Protein AF-A0A454VYK2-F1 (afdb_monomer_lite)

Secondary structure (DSSP, 8-state):
-GGGG--HHHHHHHHHHHHHHHHHHHSSTTSSTTSPPTTPSPGGG-TTS-HHHHHHHHHHHHT--S--

Foldseek 3Di:
DVVVPDDPVRVVVVLQVQLLVLCQAQLASVNDPPDHDVCPSPPQRDNPDDSVSSVVVSCVVVVHDPDD

Sequence (68 aa):
MVLGRLTKEEKKNLLERAGDVRGMLSGYRSGSEELPRPGEPRAQYLPGLPLRERYATKASELGVTDRT

Radius of gyration: 13.47 Å; chains: 1; bounding box: 28×25×33 Å

Structure (mmCIF, N/CA/C/O backbone):
data_AF-A0A454VYK2-F1
#
_entry.id   AF-A0A454VYK2-F1
#
loop_
_atom_site.group_PDB
_atom_site.id
_atom_site.type_symbol
_atom_site.label_atom_id
_atom_site.label_alt_id
_atom_site.label_comp_id
_atom_site.label_asym_id
_atom_site.label_entity_id
_atom_site.label_seq_id
_atom_site.pdbx_PDB_ins_code
_atom_site.Cartn_x
_atom_site.Cartn_y
_atom_site.Cartn_z
_atom_site.occupancy
_atom_site.B_iso_or_equiv
_atom_site.auth_seq_id
_atom_site.auth_comp_id
_atom_site.auth_asym_id
_atom_site.auth_atom_id
_atom_site.pdbx_PDB_model_num
ATOM 1 N N . MET A 1 1 ? -9.132 -18.340 18.006 1.00 64.38 1 MET A N 1
ATOM 2 C CA . MET A 1 1 ? -8.353 -17.643 16.955 1.00 64.38 1 MET A CA 1
ATOM 3 C C . MET A 1 1 ? -7.541 -16.508 17.565 1.00 64.38 1 MET A C 1
ATOM 5 O O . MET A 1 1 ? -8.099 -15.739 18.338 1.00 64.38 1 MET A O 1
ATOM 9 N N . VAL A 1 2 ? -6.259 -16.387 17.207 1.00 75.31 2 VAL A N 1
ATOM 10 C CA . VAL A 1 2 ? -5.318 -15.382 17.753 1.00 75.31 2 VAL A CA 1
ATOM 11 C C . VAL A 1 2 ? -5.754 -13.938 17.444 1.00 75.31 2 VAL A C 1
ATOM 13 O O . VAL A 1 2 ? -5.680 -13.077 18.312 1.00 75.31 2 VAL A O 1
ATOM 16 N N . LEU A 1 3 ? -6.338 -13.691 16.265 1.00 72.31 3 LEU A N 1
ATOM 17 C CA . LEU A 1 3 ? -6.795 -12.358 15.828 1.00 72.31 3 LEU A CA 1
ATOM 18 C C . LEU A 1 3 ? -8.053 -11.842 16.554 1.00 72.31 3 LEU A C 1
ATOM 20 O O . LEU A 1 3 ? -8.353 -10.649 16.519 1.00 72.31 3 LEU A O 1
ATOM 24 N N . GLY A 1 4 ? -8.805 -12.727 17.216 1.00 74.75 4 GLY A N 1
ATOM 25 C CA . GLY A 1 4 ? -10.031 -12.363 17.935 1.00 74.75 4 GLY A CA 1
ATOM 26 C C . GLY A 1 4 ? -9.778 -11.571 19.220 1.00 74.75 4 GLY A C 1
ATOM 27 O O . GLY A 1 4 ? -10.679 -10.880 19.680 1.00 74.75 4 GLY A O 1
ATOM 28 N N . ARG A 1 5 ? -8.555 -11.646 19.763 1.00 83.88 5 ARG A N 1
ATOM 29 C CA . ARG A 1 5 ? -8.146 -10.997 21.020 1.00 83.88 5 ARG A CA 1
ATOM 30 C C . ARG A 1 5 ? -7.664 -9.556 20.844 1.00 83.88 5 ARG A C 1
ATOM 32 O O . ARG A 1 5 ? -7.486 -8.868 21.838 1.00 83.88 5 ARG A O 1
ATOM 39 N N . LEU A 1 6 ? -7.457 -9.117 19.603 1.00 83.81 6 LEU A N 1
ATOM 40 C CA . LEU A 1 6 ? -6.981 -7.771 19.301 1.00 83.81 6 LEU A CA 1
ATOM 41 C C . LEU A 1 6 ? -8.091 -6.742 19.540 1.00 83.81 6 LEU A C 1
ATOM 43 O O . LEU A 1 6 ? -9.236 -6.917 19.100 1.00 83.81 6 LEU A O 1
ATOM 47 N N . THR A 1 7 ? -7.721 -5.641 20.179 1.00 88.44 7 THR A N 1
ATOM 48 C CA . THR A 1 7 ? -8.525 -4.425 20.282 1.00 88.44 7 THR A CA 1
ATOM 49 C C . THR A 1 7 ? -8.810 -3.845 18.893 1.00 88.44 7 THR A C 1
ATOM 51 O O . THR A 1 7 ? -8.195 -4.204 17.884 1.00 88.44 7 THR A O 1
ATOM 54 N N . LYS A 1 8 ? -9.776 -2.924 18.810 1.00 86.06 8 LYS A N 1
ATOM 55 C CA . LYS A 1 8 ? -10.105 -2.253 17.542 1.00 86.06 8 LYS A CA 1
ATOM 56 C C . LYS A 1 8 ? -8.901 -1.493 16.973 1.00 86.06 8 LYS A C 1
ATOM 58 O O . LYS A 1 8 ? -8.703 -1.500 15.761 1.00 86.06 8 LYS A O 1
ATOM 63 N N . GLU A 1 9 ? -8.094 -0.888 17.838 1.00 87.31 9 GLU A N 1
ATOM 64 C CA . GLU A 1 9 ? -6.891 -0.150 17.447 1.00 87.31 9 GLU A CA 1
ATOM 65 C C . GLU A 1 9 ? -5.791 -1.083 16.941 1.00 87.31 9 GLU A C 1
ATOM 67 O O . GLU A 1 9 ? -5.222 -0.838 15.878 1.00 87.31 9 GLU A O 1
ATOM 72 N N . GLU A 1 10 ? -5.552 -2.209 17.614 1.00 87.31 10 GLU A N 1
ATOM 73 C CA . GLU A 1 10 ? -4.586 -3.206 17.143 1.00 87.31 10 GLU A CA 1
ATOM 74 C C . GLU A 1 10 ? -5.009 -3.830 15.809 1.00 87.31 10 GLU A C 1
ATOM 76 O O . GLU A 1 10 ? -4.176 -4.020 14.925 1.00 87.31 10 GLU A O 1
ATOM 81 N N . LYS A 1 11 ? -6.308 -4.096 15.616 1.00 87.56 11 LYS A N 1
ATOM 82 C CA . LYS A 1 11 ? -6.835 -4.565 14.324 1.00 87.56 11 LYS A CA 1
ATOM 83 C C . LYS A 1 11 ? -6.635 -3.531 13.227 1.00 87.56 11 LYS A C 1
ATOM 85 O O . LYS A 1 11 ? -6.242 -3.897 12.124 1.00 87.56 11 LYS A O 1
ATOM 90 N N . LYS A 1 12 ? -6.873 -2.250 13.519 1.00 87.56 12 LYS A N 1
ATOM 91 C CA . LYS A 1 12 ? -6.619 -1.163 12.570 1.00 87.56 12 LYS A CA 1
ATOM 92 C C . LYS A 1 12 ? -5.138 -1.122 12.187 1.00 87.56 12 LYS A C 1
ATOM 94 O O . LYS A 1 12 ? -4.828 -1.166 11.004 1.00 87.56 12 LYS A O 1
ATOM 99 N N . ASN A 1 13 ? -4.236 -1.146 13.165 1.00 87.25 13 ASN A N 1
ATOM 100 C CA . ASN A 1 13 ? -2.791 -1.152 12.919 1.00 87.25 13 ASN A CA 1
ATOM 101 C C . ASN A 1 13 ? -2.336 -2.379 12.119 1.00 87.25 13 ASN A C 1
ATOM 103 O O . ASN A 1 13 ? -1.492 -2.264 11.231 1.00 87.25 13 ASN A O 1
ATOM 107 N N . LEU A 1 14 ? -2.915 -3.549 12.395 1.00 87.25 14 LEU A N 1
ATOM 108 C CA . LEU A 1 14 ? -2.649 -4.766 11.636 1.00 87.25 14 LEU A CA 1
ATOM 109 C C . LEU A 1 14 ? -3.104 -4.634 10.180 1.00 87.25 14 LEU A C 1
ATOM 111 O O . LEU A 1 14 ? -2.360 -5.005 9.278 1.00 87.25 14 LEU A O 1
ATOM 115 N N . LEU A 1 15 ? -4.308 -4.107 9.942 1.00 87.44 15 LEU A N 1
ATOM 116 C CA . LEU A 1 15 ? -4.842 -3.914 8.593 1.00 87.44 15 LEU A CA 1
ATOM 117 C C . LEU A 1 15 ? -4.020 -2.901 7.791 1.00 87.44 15 LEU A C 1
ATOM 119 O O . LEU A 1 15 ? -3.782 -3.132 6.605 1.00 87.44 15 LEU A O 1
ATOM 123 N N . GLU A 1 16 ? -3.551 -1.831 8.435 1.00 87.44 16 GLU A N 1
ATOM 124 C CA . GLU A 1 16 ? -2.642 -0.860 7.821 1.00 87.44 16 GLU A CA 1
ATOM 125 C C . GLU A 1 16 ? -1.331 -1.539 7.398 1.00 87.44 16 GLU A C 1
ATOM 127 O O . GLU A 1 16 ? -1.007 -1.555 6.210 1.00 87.44 16 GLU A O 1
ATOM 132 N N . ARG A 1 17 ? -0.647 -2.228 8.324 1.00 86.88 17 ARG A N 1
ATOM 133 C CA . ARG A 1 17 ? 0.609 -2.948 8.033 1.00 86.88 17 ARG A CA 1
ATOM 134 C C . ARG A 1 17 ? 0.437 -4.062 6.996 1.00 86.88 17 ARG A C 1
ATOM 13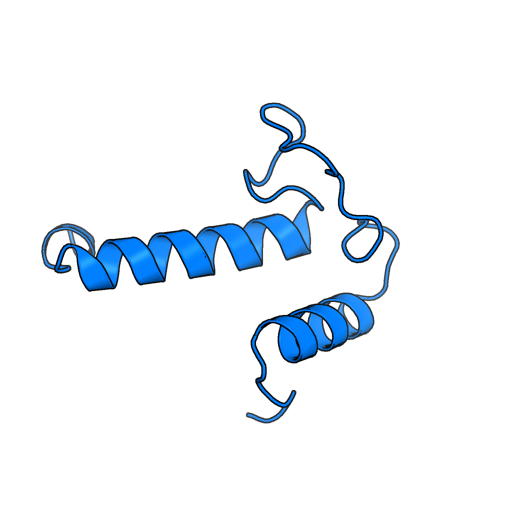6 O O . ARG A 1 17 ? 1.307 -4.286 6.162 1.00 86.88 17 ARG A O 1
ATOM 143 N N . ALA A 1 18 ? -0.690 -4.768 7.016 1.00 86.88 18 ALA A N 1
ATOM 144 C CA . ALA A 1 18 ? -0.987 -5.792 6.020 1.00 86.88 18 ALA A CA 1
ATOM 145 C C . ALA A 1 18 ? -1.249 -5.182 4.634 1.00 86.88 18 ALA A C 1
ATOM 147 O O . ALA A 1 18 ? -0.912 -5.789 3.619 1.00 86.88 18 ALA A O 1
ATOM 148 N N . GLY A 1 19 ? -1.878 -4.005 4.565 1.00 85.69 19 GLY A N 1
ATOM 149 C CA . GLY A 1 19 ? -2.035 -3.250 3.318 1.00 85.69 19 GLY A CA 1
ATOM 150 C C . GLY A 1 19 ? -0.692 -2.785 2.757 1.00 85.69 19 GLY A C 1
ATOM 151 O O . GLY A 1 19 ? -0.458 -2.886 1.557 1.00 85.69 19 GLY A O 1
ATOM 152 N N . ASP A 1 20 ? 0.209 -2.361 3.634 1.00 86.31 20 ASP A N 1
ATOM 153 C CA . ASP A 1 20 ? 1.563 -1.940 3.291 1.00 86.31 20 ASP A CA 1
ATOM 154 C C . ASP A 1 20 ? 2.390 -3.055 2.642 1.00 86.31 20 ASP A C 1
ATOM 156 O O . ASP A 1 20 ? 2.958 -2.859 1.567 1.00 86.31 20 ASP A O 1
ATOM 160 N N . VAL A 1 21 ? 2.410 -4.245 3.249 1.00 85.19 21 VAL A N 1
ATOM 161 C CA . VAL A 1 21 ? 3.130 -5.412 2.707 1.00 85.19 21 VAL A CA 1
ATOM 162 C C . VAL A 1 21 ? 2.549 -5.846 1.359 1.00 85.19 21 VAL A C 1
ATOM 164 O O . VAL A 1 21 ? 3.291 -6.112 0.415 1.00 85.19 21 VAL A O 1
ATOM 167 N N . ARG A 1 22 ? 1.217 -5.876 1.233 1.00 86.44 22 ARG A N 1
ATOM 168 C CA . ARG A 1 22 ? 0.541 -6.219 -0.028 1.00 86.44 22 ARG A CA 1
A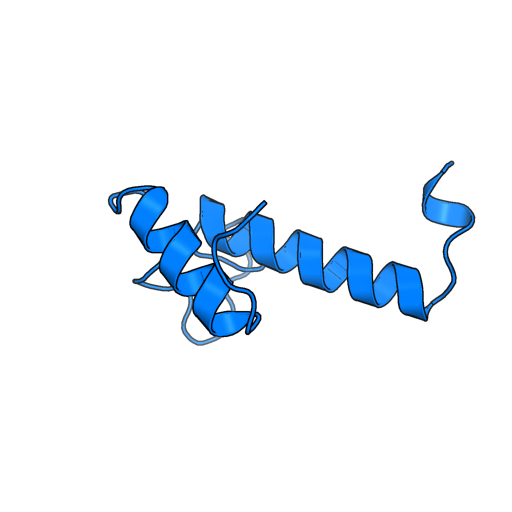TOM 169 C C . ARG A 1 22 ? 0.838 -5.209 -1.134 1.00 86.44 22 ARG A C 1
ATOM 171 O O . ARG A 1 22 ? 1.185 -5.618 -2.242 1.00 86.44 22 ARG A O 1
ATOM 178 N N . GLY A 1 23 ? 0.782 -3.917 -0.811 1.00 85.25 23 GLY A N 1
ATOM 179 C CA . GLY A 1 23 ? 1.144 -2.828 -1.718 1.00 85.25 23 GLY A CA 1
ATOM 180 C C . GLY A 1 23 ? 2.581 -2.926 -2.198 1.00 85.25 23 GLY A C 1
ATOM 181 O O . GLY A 1 23 ? 2.851 -2.717 -3.373 1.00 85.25 23 GLY A O 1
ATOM 182 N N . MET A 1 24 ? 3.491 -3.331 -1.317 1.00 83.06 24 MET A N 1
ATOM 183 C CA . MET A 1 24 ? 4.897 -3.487 -1.653 1.00 83.06 24 MET A CA 1
ATOM 184 C C . MET A 1 24 ? 5.176 -4.627 -2.643 1.00 83.06 24 MET A C 1
ATOM 186 O O . MET A 1 24 ? 6.023 -4.491 -3.531 1.00 83.06 24 MET A O 1
ATOM 190 N N . LEU A 1 25 ? 4.480 -5.753 -2.477 1.00 82.31 25 LEU A N 1
ATOM 191 C CA . LEU A 1 25 ? 4.684 -6.950 -3.294 1.00 82.31 25 LEU A CA 1
ATOM 192 C C . LEU A 1 25 ? 3.961 -6.873 -4.641 1.00 82.31 25 LEU A C 1
ATOM 194 O O . LEU A 1 25 ? 4.497 -7.343 -5.642 1.00 82.31 25 LEU A O 1
ATOM 198 N N . SER A 1 26 ? 2.767 -6.278 -4.662 1.00 81.38 26 SER A N 1
ATOM 199 C CA . SER A 1 26 ? 1.884 -6.272 -5.836 1.00 81.38 26 SER A CA 1
ATOM 200 C C . SER A 1 26 ? 1.786 -4.921 -6.551 1.00 81.38 26 SER A C 1
ATOM 202 O O . SER A 1 26 ? 1.326 -4.870 -7.684 1.00 81.38 26 SER A O 1
ATOM 204 N N . GLY A 1 27 ? 2.171 -3.818 -5.904 1.00 83.62 27 GLY A N 1
ATOM 205 C CA . GLY A 1 27 ? 1.856 -2.463 -6.364 1.00 83.62 27 GLY A CA 1
ATOM 206 C C . GLY A 1 27 ? 0.454 -1.974 -5.973 1.00 83.62 27 GLY A C 1
ATOM 207 O O . GLY A 1 27 ? 0.163 -0.793 -6.173 1.00 83.62 27 GLY A O 1
ATOM 208 N N . TYR A 1 28 ? -0.380 -2.834 -5.373 1.00 83.69 28 TYR A N 1
ATOM 209 C CA . TYR A 1 28 ? -1.761 -2.550 -4.969 1.00 83.69 28 TYR A CA 1
ATOM 210 C C . TYR A 1 28 ? -1.961 -2.757 -3.467 1.00 83.69 28 TYR A C 1
ATOM 212 O O . TYR A 1 28 ? -1.611 -3.804 -2.918 1.00 83.69 28 TYR A O 1
ATOM 220 N N . ARG A 1 29 ? -2.584 -1.807 -2.767 1.00 82.19 29 ARG A N 1
ATOM 221 C CA . ARG A 1 29 ? -2.846 -1.936 -1.322 1.00 82.19 29 ARG A CA 1
ATOM 222 C C . ARG A 1 29 ? -3.811 -3.078 -0.990 1.00 82.19 29 ARG A C 1
ATOM 224 O O . ARG A 1 29 ? -3.766 -3.629 0.112 1.00 82.19 29 ARG A O 1
ATOM 231 N N . SER A 1 30 ? -4.681 -3.438 -1.931 1.00 80.81 30 SER A N 1
ATOM 232 C CA . SER A 1 30 ? -5.522 -4.642 -1.879 1.00 80.81 30 SER A CA 1
ATOM 233 C C . SER A 1 30 ? -4.695 -5.933 -1.941 1.00 80.81 30 SER A C 1
ATOM 235 O O . SER A 1 30 ? -5.076 -6.925 -1.314 1.00 80.81 30 SER A O 1
ATOM 237 N N . GLY A 1 31 ? -3.544 -5.900 -2.619 1.00 78.25 31 GLY A N 1
ATOM 238 C CA . GLY A 1 31 ? -2.731 -7.058 -2.986 1.00 78.25 31 GLY A CA 1
ATOM 239 C C . GLY A 1 31 ? -2.991 -7.579 -4.400 1.00 78.25 31 GLY A C 1
ATOM 240 O O . GLY A 1 31 ? -2.296 -8.499 -4.822 1.00 78.25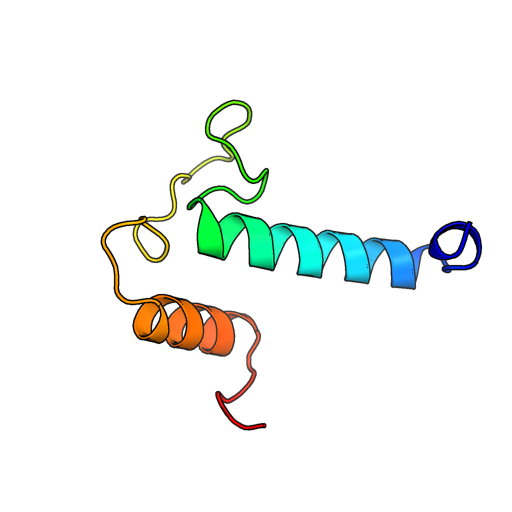 31 GLY A O 1
ATOM 241 N N . SER A 1 32 ? -3.971 -7.022 -5.116 1.00 77.00 32 SER A N 1
ATOM 242 C CA . SER A 1 32 ? -4.378 -7.474 -6.448 1.00 77.00 32 SER A CA 1
ATOM 243 C C . SER A 1 32 ? -4.924 -6.330 -7.304 1.00 77.00 32 SER A C 1
ATOM 245 O O . SER A 1 32 ? -5.488 -5.357 -6.798 1.00 77.00 32 SER A O 1
ATOM 247 N N . GLU A 1 33 ? -4.809 -6.484 -8.621 1.00 82.56 33 GLU A N 1
ATOM 248 C CA . GLU A 1 33 ? -5.374 -5.553 -9.605 1.00 82.56 33 GLU A CA 1
ATOM 249 C C . GLU A 1 33 ? -6.912 -5.552 -9.640 1.00 82.56 33 GLU A C 1
ATOM 251 O O . GLU A 1 33 ? -7.507 -4.668 -10.244 1.00 82.56 33 GLU A O 1
ATOM 256 N N . GLU A 1 34 ? -7.562 -6.510 -8.969 1.00 81.19 34 GLU A N 1
ATOM 257 C CA . GLU A 1 34 ? -9.023 -6.664 -8.931 1.00 81.19 34 GLU A CA 1
ATOM 258 C C . GLU A 1 34 ? -9.731 -5.522 -8.186 1.00 81.19 34 GLU A C 1
ATOM 260 O O . GLU A 1 34 ? -10.894 -5.225 -8.455 1.00 81.19 34 GLU A O 1
ATOM 265 N N . LEU A 1 35 ? -9.043 -4.878 -7.236 1.00 80.25 35 LEU A N 1
ATOM 266 C CA . LEU A 1 35 ? -9.577 -3.768 -6.439 1.00 80.25 35 LEU A CA 1
ATOM 267 C C . LEU A 1 35 ? -8.546 -2.634 -6.333 1.00 80.25 35 LEU A C 1
ATOM 269 O O . LEU A 1 35 ? -8.008 -2.394 -5.244 1.00 80.25 35 LEU A O 1
ATOM 273 N N . PRO A 1 36 ? -8.251 -1.941 -7.446 1.00 80.69 36 PRO A N 1
ATOM 274 C CA . PRO A 1 36 ? -7.253 -0.889 -7.465 1.00 80.69 36 PRO A CA 1
ATOM 275 C C . PRO A 1 36 ? -7.804 0.362 -6.779 1.00 80.69 36 PRO A C 1
ATOM 277 O O . PRO A 1 36 ? -8.947 0.773 -7.000 1.00 80.69 36 PRO A O 1
ATOM 280 N N . ARG A 1 37 ? -6.990 1.004 -5.940 1.00 80.06 37 ARG A N 1
ATOM 281 C CA . ARG A 1 37 ? -7.295 2.353 -5.443 1.00 80.06 37 ARG A CA 1
ATOM 282 C C . ARG A 1 37 ? -6.847 3.414 -6.457 1.00 80.06 37 ARG A C 1
ATOM 284 O O . ARG A 1 37 ? -5.977 3.139 -7.283 1.00 80.06 37 ARG A O 1
ATOM 291 N N . PRO A 1 38 ? -7.393 4.645 -6.397 1.00 77.81 38 PRO A N 1
ATOM 292 C CA . PRO A 1 38 ? -6.929 5.737 -7.249 1.00 77.81 38 PRO A CA 1
ATOM 293 C C . PRO A 1 38 ? -5.410 5.931 -7.124 1.00 77.81 38 PRO A C 1
ATOM 295 O O . PRO A 1 38 ? -4.904 6.141 -6.022 1.00 77.81 38 PRO A O 1
ATOM 298 N N . GLY A 1 39 ? -4.694 5.847 -8.249 1.00 77.88 39 GLY A N 1
ATOM 299 C CA . GLY A 1 39 ? -3.230 5.949 -8.297 1.00 77.88 39 GLY A CA 1
ATOM 300 C C . GLY A 1 39 ? -2.466 4.623 -8.164 1.00 77.88 39 GLY A C 1
ATOM 301 O O . GLY A 1 39 ? -1.241 4.653 -8.055 1.00 77.88 39 GLY A O 1
ATOM 302 N N . GLU A 1 40 ? -3.151 3.475 -8.176 1.00 80.06 40 GLU A N 1
ATOM 303 C CA . GLU A 1 40 ? -2.538 2.140 -8.237 1.00 80.06 40 GLU A CA 1
ATOM 304 C C . GLU A 1 40 ? -2.616 1.550 -9.665 1.00 80.06 40 GLU A C 1
ATOM 306 O O . GLU A 1 40 ? -3.617 1.776 -10.349 1.00 80.06 40 GLU A O 1
ATOM 311 N N . PRO A 1 41 ? -1.601 0.793 -10.137 1.00 79.69 41 PRO A N 1
ATOM 312 C CA . PRO A 1 41 ? -0.442 0.298 -9.396 1.00 79.69 41 PRO A CA 1
ATOM 313 C C . PRO A 1 41 ? 0.577 1.398 -9.104 1.00 79.69 41 PRO A C 1
ATOM 315 O O . PRO A 1 41 ? 0.923 2.217 -9.955 1.00 79.69 41 PRO A O 1
ATOM 318 N N . ARG A 1 42 ? 1.089 1.407 -7.875 1.00 80.50 42 ARG A N 1
ATOM 319 C CA . ARG A 1 42 ? 2.096 2.383 -7.463 1.00 80.50 42 ARG A CA 1
ATOM 320 C C . ARG A 1 42 ? 3.403 2.087 -8.197 1.00 80.50 42 ARG A C 1
ATOM 322 O O . ARG A 1 42 ? 4.013 1.045 -7.964 1.00 80.50 42 ARG A O 1
ATOM 329 N N . ALA A 1 43 ? 3.858 3.023 -9.033 1.00 80.50 43 ALA A N 1
ATOM 330 C CA . ALA A 1 43 ? 5.057 2.856 -9.860 1.00 80.50 43 ALA A CA 1
ATOM 331 C C . ALA A 1 43 ? 6.297 2.432 -9.046 1.00 80.50 43 ALA A C 1
ATOM 333 O O . ALA A 1 43 ? 7.061 1.584 -9.490 1.00 80.50 43 ALA A O 1
ATOM 334 N N . GLN A 1 44 ? 6.445 2.955 -7.822 1.00 76.94 44 GLN A N 1
ATOM 335 C CA . GLN A 1 44 ? 7.551 2.659 -6.895 1.00 76.94 44 GLN A CA 1
ATOM 336 C C . GLN A 1 44 ? 7.552 1.223 -6.344 1.00 76.94 44 GLN A C 1
ATOM 338 O O . GLN A 1 44 ? 8.515 0.803 -5.710 1.00 76.94 44 GLN A O 1
ATOM 343 N N . TYR A 1 45 ? 6.473 0.472 -6.562 1.00 81.06 45 TYR A N 1
ATOM 344 C CA . TYR A 1 45 ? 6.291 -0.890 -6.064 1.00 81.06 45 TYR A CA 1
ATOM 345 C C . TYR A 1 45 ? 6.069 -1.905 -7.189 1.00 81.06 45 TYR A C 1
ATOM 347 O O . TYR A 1 45 ? 5.689 -3.046 -6.924 1.00 81.06 45 TYR A O 1
ATOM 355 N N . LEU A 1 46 ? 6.328 -1.511 -8.441 1.00 79.31 46 LEU A N 1
ATOM 356 C CA . LEU A 1 46 ? 6.185 -2.392 -9.594 1.00 79.31 46 LEU A CA 1
ATOM 357 C C . LEU A 1 46 ? 7.087 -3.628 -9.472 1.00 79.31 46 LEU A C 1
ATOM 359 O O . LEU A 1 46 ? 8.238 -3.498 -9.049 1.00 79.31 46 LEU A O 1
ATOM 363 N N . PRO A 1 47 ? 6.615 -4.812 -9.909 1.00 71.69 47 PRO A N 1
ATOM 364 C CA . PRO A 1 47 ? 7.334 -6.081 -9.794 1.00 71.69 47 PRO A CA 1
ATOM 365 C C . PRO A 1 47 ? 8.727 -6.087 -10.449 1.00 71.69 47 PRO A C 1
ATOM 367 O O . PRO A 1 47 ? 9.565 -6.886 -10.041 1.00 71.69 47 PRO A O 1
ATOM 370 N N . GLY A 1 48 ? 8.998 -5.179 -11.393 1.00 78.12 48 GLY A N 1
ATOM 371 C CA . GLY A 1 48 ? 10.311 -5.017 -12.028 1.00 78.12 48 GLY A CA 1
ATOM 372 C C . GLY A 1 48 ? 11.351 -4.238 -11.212 1.00 78.12 48 GLY A C 1
ATOM 373 O O . GLY A 1 48 ? 12.524 -4.265 -11.570 1.00 78.12 48 GLY A O 1
ATOM 374 N N . LEU A 1 49 ? 10.963 -3.555 -10.127 1.00 80.81 49 LEU A N 1
ATOM 375 C CA . LEU A 1 49 ? 11.901 -2.786 -9.301 1.00 80.81 49 LEU A CA 1
ATOM 376 C C .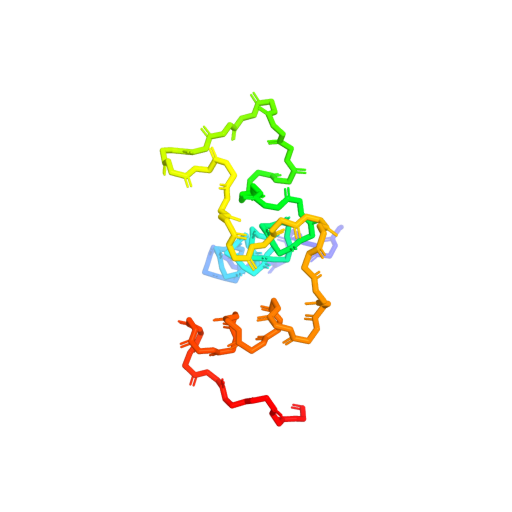 LEU A 1 49 ? 12.627 -3.676 -8.282 1.00 80.81 49 LEU A C 1
ATOM 378 O O . LEU A 1 49 ? 11.993 -4.575 -7.710 1.00 80.81 49 LEU A O 1
ATOM 382 N N . PRO A 1 50 ? 13.908 -3.401 -7.969 1.00 83.88 50 PRO A N 1
ATOM 383 C CA . PRO A 1 50 ? 14.635 -4.101 -6.917 1.00 83.88 50 PRO A CA 1
ATOM 384 C C . PRO A 1 50 ? 13.903 -4.003 -5.575 1.00 83.88 50 PRO A C 1
ATOM 386 O O . PRO A 1 50 ? 13.458 -2.927 -5.176 1.00 83.88 50 PRO A O 1
ATOM 389 N N . LEU A 1 51 ? 13.838 -5.107 -4.823 1.00 80.12 51 LEU A N 1
ATOM 390 C CA . LEU A 1 51 ? 13.201 -5.124 -3.498 1.00 80.12 51 LEU A CA 1
ATOM 391 C C . LEU A 1 51 ? 13.771 -4.046 -2.564 1.00 80.12 51 LEU A C 1
ATOM 393 O O . LEU A 1 51 ? 13.017 -3.418 -1.828 1.00 80.12 51 LEU A O 1
ATOM 397 N N . ARG A 1 52 ? 15.081 -3.776 -2.647 1.00 82.94 52 ARG A N 1
ATOM 398 C CA . ARG A 1 52 ? 15.756 -2.719 -1.876 1.00 82.94 52 ARG A CA 1
ATOM 399 C C . ARG A 1 52 ? 15.150 -1.331 -2.112 1.00 82.94 52 ARG A C 1
ATOM 401 O O . ARG A 1 52 ? 14.981 -0.590 -1.153 1.00 82.94 52 ARG A O 1
ATOM 408 N N . GLU A 1 53 ? 14.806 -0.979 -3.349 1.00 83.25 53 GLU A N 1
ATOM 409 C CA . GLU A 1 53 ? 14.201 0.328 -3.655 1.00 83.25 53 GLU A CA 1
ATOM 410 C C . GLU A 1 53 ? 12.782 0.431 -3.098 1.00 83.25 53 GLU A C 1
ATOM 412 O O . GLU A 1 53 ? 12.378 1.474 -2.577 1.00 83.25 53 GLU A O 1
ATOM 417 N N . ARG A 1 54 ? 12.046 -0.683 -3.117 1.00 84.88 54 ARG A N 1
ATOM 418 C CA . ARG A 1 54 ? 10.718 -0.762 -2.505 1.00 84.88 54 ARG A CA 1
ATOM 419 C C . ARG A 1 54 ? 10.797 -0.639 -0.980 1.00 84.88 54 ARG A C 1
ATOM 421 O O . ARG A 1 54 ? 9.962 0.048 -0.395 1.00 84.88 54 ARG A O 1
ATOM 428 N N . TYR A 1 55 ? 11.797 -1.263 -0.344 1.00 82.50 55 TYR A N 1
ATOM 429 C CA . TYR A 1 55 ? 12.061 -1.130 1.098 1.00 82.50 55 TYR A CA 1
ATOM 430 C C . TYR A 1 55 ? 12.422 0.308 1.453 1.00 82.50 55 TYR A C 1
ATOM 432 O O . TYR A 1 55 ? 11.748 0.890 2.294 1.00 82.50 55 TYR A O 1
ATOM 440 N N . ALA A 1 56 ? 13.358 0.926 0.731 1.00 82.94 56 ALA A N 1
ATOM 441 C CA . ALA A 1 56 ? 13.750 2.315 0.956 1.00 82.94 56 ALA A CA 1
ATOM 442 C C . ALA A 1 56 ? 12.577 3.299 0.791 1.00 82.94 56 ALA A C 1
ATOM 444 O O . ALA A 1 56 ? 12.389 4.195 1.620 1.00 82.94 56 ALA A O 1
ATOM 445 N N . THR A 1 57 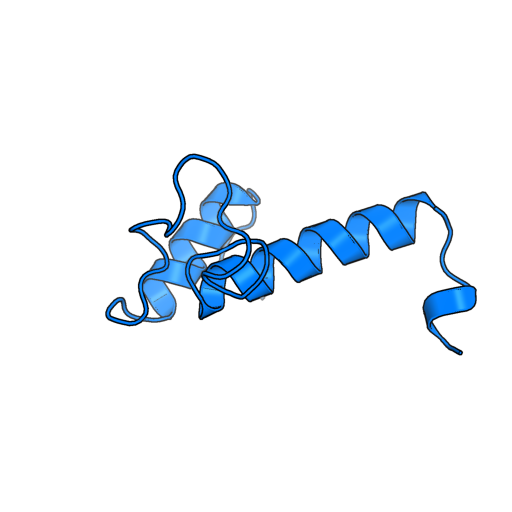? 11.746 3.105 -0.240 1.00 84.56 57 THR A N 1
ATOM 446 C CA . THR A 1 57 ? 10.523 3.898 -0.437 1.00 84.56 57 THR A CA 1
AT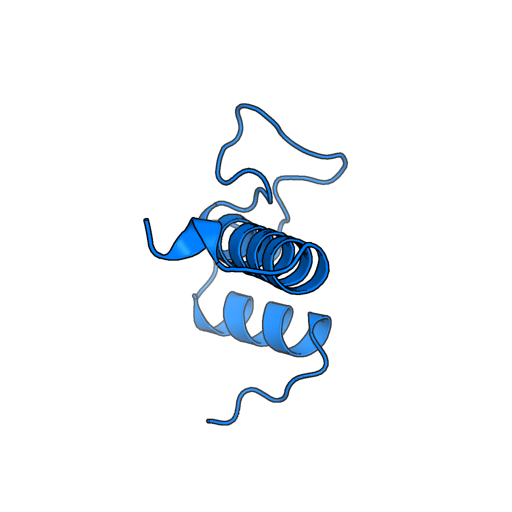OM 447 C C . THR A 1 57 ? 9.571 3.718 0.742 1.00 84.56 57 THR A C 1
ATOM 449 O O . THR A 1 57 ? 9.073 4.698 1.292 1.00 84.56 57 THR A O 1
ATOM 452 N N . LYS A 1 58 ? 9.352 2.474 1.189 1.00 82.56 58 LYS A N 1
ATOM 453 C CA . LYS A 1 58 ? 8.426 2.194 2.290 1.00 82.56 58 LYS A CA 1
ATOM 454 C C . LYS A 1 58 ? 8.932 2.676 3.648 1.00 82.56 58 LYS A C 1
ATOM 456 O O . LYS A 1 58 ? 8.145 3.186 4.438 1.00 82.56 58 LYS A O 1
ATOM 461 N N . ALA A 1 59 ? 10.227 2.550 3.902 1.00 83.31 59 ALA A N 1
ATOM 462 C CA . ALA A 1 59 ? 10.886 3.066 5.091 1.00 83.31 59 ALA A CA 1
ATOM 463 C C . ALA A 1 59 ? 10.704 4.590 5.182 1.00 83.31 59 ALA A C 1
ATOM 465 O O . ALA A 1 59 ? 10.246 5.106 6.201 1.00 83.31 59 ALA A O 1
ATOM 466 N N . SER A 1 60 ? 10.923 5.284 4.059 1.00 82.31 60 SER A N 1
ATOM 467 C CA . SER A 1 60 ? 10.704 6.729 3.945 1.00 82.31 60 SER A CA 1
ATOM 468 C C . SER A 1 60 ? 9.242 7.127 4.195 1.00 82.31 60 SER A C 1
ATOM 470 O O . SER A 1 60 ? 8.993 8.092 4.910 1.00 82.31 60 SER A O 1
ATOM 472 N N . GLU A 1 61 ? 8.268 6.372 3.671 1.00 82.00 61 GLU A N 1
ATOM 473 C CA . GLU A 1 61 ? 6.835 6.607 3.933 1.00 82.00 61 GLU A CA 1
ATOM 474 C C . GLU A 1 61 ? 6.450 6.438 5.402 1.00 82.00 61 GLU A C 1
ATOM 476 O O . GLU A 1 61 ? 5.638 7.196 5.929 1.00 82.00 61 GLU A O 1
ATOM 481 N N . LEU A 1 62 ? 7.000 5.413 6.050 1.00 80.88 62 LEU A N 1
ATOM 482 C CA . LEU A 1 62 ? 6.696 5.084 7.438 1.00 80.88 62 LEU A CA 1
ATOM 483 C C . LEU A 1 62 ? 7.497 5.939 8.430 1.00 80.88 62 LEU A C 1
ATOM 485 O O . LEU A 1 62 ? 7.297 5.807 9.636 1.00 80.88 62 LEU A O 1
ATOM 489 N N . GLY A 1 63 ? 8.396 6.805 7.944 1.00 75.31 63 GLY A N 1
ATOM 490 C CA . GLY A 1 63 ? 9.294 7.596 8.786 1.00 75.31 63 GLY A CA 1
ATOM 491 C C . GLY A 1 63 ? 10.249 6.732 9.613 1.00 75.31 63 GLY A C 1
ATOM 492 O O . GLY A 1 63 ? 10.745 7.177 10.647 1.00 75.31 63 GLY A O 1
ATOM 493 N N . VAL A 1 64 ? 10.486 5.491 9.184 1.00 73.88 64 VAL A N 1
ATOM 494 C CA . VAL A 1 64 ? 11.413 4.559 9.829 1.00 73.88 64 VAL A CA 1
ATOM 495 C C . VAL A 1 64 ? 12.701 4.526 9.019 1.00 73.88 64 VAL A C 1
ATOM 497 O O . VAL A 1 64 ? 12.680 4.533 7.791 1.00 73.88 64 VAL A O 1
ATOM 500 N N . THR A 1 65 ? 13.850 4.517 9.686 1.00 62.00 65 THR A N 1
ATOM 501 C CA . THR A 1 65 ? 15.113 4.236 9.000 1.00 62.00 65 THR A CA 1
ATOM 502 C C . THR A 1 65 ? 15.195 2.740 8.700 1.00 62.00 65 THR A C 1
ATOM 504 O O . THR A 1 65 ? 14.662 1.928 9.453 1.00 62.00 65 THR A O 1
ATOM 507 N N . ASP A 1 66 ? 15.859 2.364 7.602 1.00 57.62 66 ASP A N 1
ATOM 508 C CA . ASP A 1 66 ? 16.134 0.967 7.215 1.00 57.62 66 ASP A CA 1
ATOM 509 C C . ASP A 1 66 ? 17.192 0.351 8.163 1.00 57.62 66 ASP A C 1
ATOM 511 O O . ASP A 1 66 ? 18.297 -0.027 7.773 1.00 57.62 66 ASP A O 1
ATOM 515 N N . ARG A 1 67 ? 16.913 0.371 9.471 1.00 47.38 67 ARG A N 1
ATOM 516 C CA . ARG A 1 67 ? 17.758 -0.204 10.513 1.00 47.38 67 ARG A CA 1
ATOM 517 C C . ARG A 1 67 ? 16.922 -1.029 11.485 1.00 47.38 67 ARG A C 1
ATOM 519 O O . ARG A 1 67 ? 16.173 -0.471 12.280 1.00 47.38 67 ARG A O 1
ATOM 526 N N . THR A 1 68 ? 17.241 -2.327 11.443 1.00 42.59 68 THR A N 1
ATOM 527 C CA . THR A 1 68 ? 17.042 -3.400 12.440 1.00 42.59 68 THR A CA 1
ATOM 528 C C . THR A 1 68 ? 15.620 -3.847 12.730 1.00 42.59 68 THR A C 1
ATOM 530 O O . THR A 1 68 ? 14.841 -3.053 13.290 1.00 42.59 68 THR A O 1
#

pLDDT: mean 80.1, std 8.42, range [42.59, 88.44]